Protein AF-A0A965HJK9-F1 (afdb_monomer_lite)

Secondary structure (DSSP, 8-state):
-HHHHHHHHS-TTT--TTHHHHHHHHHHT--HHHHHHHHHHHHHHHHHHHHHHS--SSS-HHHHHHHHHHHHHHHHHHHHHHHH-

Radius of gyration: 13.97 Å; chains: 1; bounding box: 30×26×40 Å

Foldseek 3Di:
DLVVVLCVQPDVVDPDSLCNLVVVCVVVVHQSLVSLVVQLVVLVVQVVVCVVPVDDDPDDPVRSVVSNVVSVVVSVVSVVVVVVD

Structure (mmCIF, N/CA/C/O backbone):
data_AF-A0A965HJK9-F1
#
_entry.id   AF-A0A965HJK9-F1
#
loop_
_atom_site.group_PDB
_atom_site.id
_atom_site.type_symbol
_atom_site.label_atom_id
_atom_site.label_alt_id
_atom_site.label_comp_id
_atom_site.label_asym_id
_atom_site.label_entity_id
_atom_site.label_seq_id
_atom_site.pdbx_PDB_ins_code
_atom_site.Cartn_x
_atom_site.Cartn_y
_atom_site.Cartn_z
_atom_site.occupancy
_atom_site.B_iso_or_equiv
_atom_site.auth_seq_id
_atom_site.auth_comp_id
_atom_site.auth_asym_id
_atom_site.auth_atom_id
_atom_site.pdbx_PDB_model_num
ATOM 1 N N . MET A 1 1 ? -6.774 17.313 -1.954 1.00 47.88 1 MET A N 1
ATOM 2 C CA . MET A 1 1 ? -6.235 16.267 -1.060 1.00 47.88 1 MET A CA 1
ATOM 3 C C . MET A 1 1 ? -4.972 15.613 -1.631 1.00 47.88 1 MET A C 1
ATOM 5 O O . MET A 1 1 ? -3.914 15.804 -1.044 1.00 47.88 1 MET A O 1
ATOM 9 N N . HIS A 1 2 ? -5.024 14.970 -2.809 1.00 49.72 2 HIS A N 1
ATOM 10 C CA . HIS A 1 2 ? -3.850 14.307 -3.413 1.00 49.72 2 HIS A CA 1
ATOM 11 C C . HIS A 1 2 ? -2.669 15.244 -3.702 1.00 49.72 2 HIS A C 1
ATOM 13 O O . HIS A 1 2 ? -1.567 14.922 -3.301 1.00 49.72 2 HIS A O 1
ATOM 19 N N . ARG A 1 3 ? -2.878 16.461 -4.234 1.00 45.03 3 ARG A N 1
ATOM 20 C CA . ARG A 1 3 ? -1.788 17.452 -4.414 1.00 45.03 3 ARG A CA 1
ATOM 21 C C . ARG A 1 3 ? -1.060 17.856 -3.121 1.00 45.03 3 ARG A C 1
ATOM 23 O O . ARG A 1 3 ? 0.108 18.206 -3.196 1.00 45.03 3 ARG A O 1
ATOM 30 N N . LYS A 1 4 ? -1.729 17.836 -1.957 1.00 52.59 4 LYS A N 1
ATOM 31 C CA . LYS A 1 4 ? -1.085 18.122 -0.659 1.00 52.59 4 LYS A CA 1
ATOM 32 C C . LYS A 1 4 ? -0.208 16.940 -0.236 1.00 52.59 4 LYS A C 1
ATOM 34 O O . LYS A 1 4 ? 0.978 17.139 -0.028 1.00 52.59 4 LYS A O 1
ATOM 39 N N . LYS A 1 5 ? -0.754 15.715 -0.244 1.00 54.50 5 LYS A N 1
ATOM 40 C CA . LYS A 1 5 ? 0.004 14.485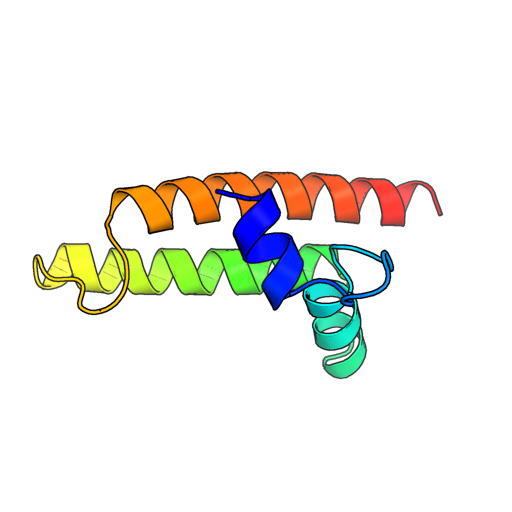 0.064 1.00 54.50 5 LYS A CA 1
ATOM 41 C C . LYS A 1 5 ? 1.160 14.252 -0.920 1.00 54.50 5 LYS A C 1
ATOM 43 O O . LYS A 1 5 ? 2.268 13.94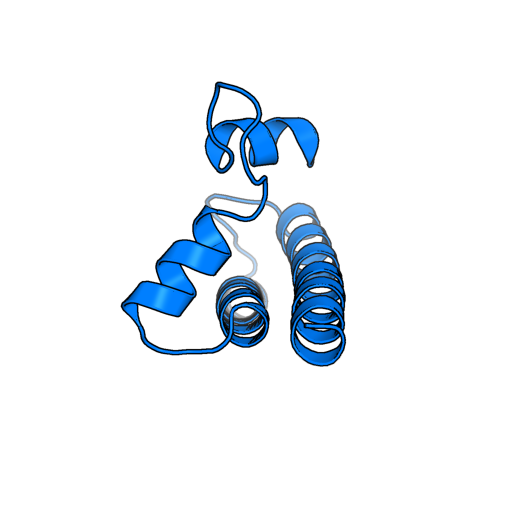5 -0.505 1.00 54.50 5 LYS A O 1
ATOM 48 N N . SER A 1 6 ? 0.949 14.469 -2.218 1.00 51.22 6 SER A N 1
ATOM 49 C CA . SER A 1 6 ? 2.002 14.379 -3.239 1.00 51.22 6 SER A CA 1
ATOM 50 C C . SER A 1 6 ? 3.140 15.376 -3.020 1.00 51.22 6 SER A C 1
ATOM 52 O O . SER A 1 6 ? 4.216 15.160 -3.552 1.00 51.22 6 SER A O 1
ATOM 54 N N . ARG A 1 7 ? 2.931 16.449 -2.251 1.00 50.16 7 ARG A N 1
ATOM 55 C CA . ARG A 1 7 ? 3.979 17.417 -1.907 1.00 50.16 7 ARG A CA 1
ATOM 56 C C . ARG A 1 7 ? 4.819 16.979 -0.701 1.00 50.16 7 ARG A C 1
ATOM 58 O O . ARG A 1 7 ? 5.955 17.414 -0.587 1.00 50.16 7 ARG A O 1
ATOM 65 N N . ASP A 1 8 ? 4.265 16.121 0.157 1.00 50.88 8 ASP A N 1
ATOM 66 C CA . ASP A 1 8 ? 4.967 15.529 1.305 1.00 50.88 8 ASP A CA 1
ATOM 67 C C . ASP A 1 8 ? 5.700 14.228 0.917 1.00 50.88 8 ASP A C 1
ATOM 69 O O . ASP A 1 8 ? 6.704 13.872 1.527 1.00 50.88 8 ASP A O 1
ATOM 73 N N . TYR A 1 9 ? 5.221 13.522 -0.118 1.00 51.94 9 TYR A N 1
ATOM 74 C CA . TYR A 1 9 ? 5.812 12.268 -0.618 1.00 51.94 9 TYR A CA 1
ATOM 75 C C . TYR A 1 9 ? 6.577 12.401 -1.944 1.00 51.94 9 TYR A C 1
ATOM 77 O O . TYR A 1 9 ? 7.359 11.513 -2.289 1.00 51.94 9 TYR A O 1
ATOM 85 N N . GLY A 1 10 ? 6.329 13.472 -2.697 1.00 47.16 10 GLY A N 1
ATOM 86 C CA . GLY A 1 10 ? 6.998 13.797 -3.952 1.00 47.16 10 GLY A CA 1
ATOM 87 C C . GLY A 1 10 ? 8.083 14.840 -3.726 1.00 47.16 10 GLY A C 1
ATOM 88 O O . GLY A 1 10 ? 7.941 15.742 -2.903 1.00 47.16 10 GLY A O 1
ATOM 89 N N . CYS A 1 11 ? 9.183 14.695 -4.460 1.00 49.62 11 CYS A N 1
ATOM 90 C CA . CYS A 1 11 ? 10.316 15.609 -4.413 1.00 49.62 11 CYS A CA 1
ATOM 91 C C . CYS A 1 11 ? 9.835 17.079 -4.523 1.00 49.62 11 CYS A C 1
ATOM 93 O O . CYS A 1 11 ? 9.118 17.390 -5.482 1.00 49.62 11 CYS A O 1
ATOM 95 N N . PRO A 1 12 ? 10.224 17.993 -3.606 1.00 47.59 12 PRO A N 1
ATOM 96 C CA . PRO A 1 12 ? 9.768 19.392 -3.590 1.00 47.59 12 PRO A CA 1
ATOM 97 C C . PRO A 1 12 ? 10.019 20.174 -4.892 1.00 47.59 12 PRO A C 1
ATOM 99 O O . PRO A 1 12 ? 9.450 21.245 -5.084 1.00 47.59 12 PRO A O 1
ATOM 102 N N . THR A 1 13 ? 10.856 19.647 -5.789 1.00 52.31 13 THR A N 1
ATOM 103 C CA . THR A 1 13 ? 11.295 20.263 -7.049 1.00 52.31 13 THR A CA 1
ATOM 104 C C . THR A 1 13 ? 10.599 19.724 -8.310 1.00 52.31 13 THR A C 1
ATOM 106 O O . THR A 1 13 ? 11.028 20.047 -9.413 1.00 52.31 13 THR A O 1
ATOM 109 N N . GLY A 1 14 ? 9.517 18.941 -8.191 1.00 55.47 14 GLY A N 1
ATOM 110 C CA . GLY A 1 14 ? 8.741 18.473 -9.357 1.00 55.47 14 GLY A CA 1
ATOM 111 C C . GLY A 1 14 ? 9.230 17.161 -9.990 1.00 55.47 14 GLY A C 1
ATOM 112 O O . GLY A 1 14 ? 8.988 16.924 -11.170 1.00 55.47 14 GLY A O 1
ATOM 113 N N . GLY A 1 15 ? 9.917 16.316 -9.215 1.00 67.50 15 GLY A N 1
ATOM 114 C CA . GLY A 1 15 ? 10.319 14.962 -9.626 1.00 67.50 15 GLY A CA 1
ATOM 115 C C . GLY A 1 15 ? 9.168 13.943 -9.654 1.00 67.50 15 GLY A C 1
ATOM 116 O O . GLY A 1 15 ? 8.007 14.295 -9.454 1.00 67.50 15 GLY A O 1
ATOM 117 N N . ASP A 1 16 ? 9.501 12.663 -9.877 1.00 82.56 16 ASP A N 1
ATOM 118 C CA . ASP A 1 16 ? 8.536 11.552 -9.950 1.00 82.56 16 ASP A CA 1
ATOM 119 C C . ASP A 1 16 ? 7.605 11.519 -8.714 1.00 82.56 16 ASP A C 1
ATOM 121 O O . ASP A 1 16 ? 8.075 11.267 -7.597 1.00 82.56 16 ASP A O 1
ATOM 125 N N . PRO A 1 17 ? 6.285 11.748 -8.880 1.00 82.38 17 PRO A N 1
ATOM 126 C CA . PRO A 1 17 ? 5.335 11.792 -7.769 1.00 82.38 17 PRO A CA 1
ATOM 127 C C . PRO A 1 17 ? 5.151 10.440 -7.064 1.00 82.38 17 PRO A C 1
ATOM 129 O O . PRO A 1 17 ? 4.548 10.401 -5.993 1.00 82.38 17 PRO A O 1
ATOM 132 N N . LEU A 1 18 ? 5.653 9.344 -7.645 1.00 89.56 18 LEU A N 1
ATOM 133 C CA . LEU A 1 18 ? 5.603 7.989 -7.090 1.00 89.56 18 LEU A CA 1
ATOM 134 C C . LEU A 1 18 ? 6.974 7.497 -6.605 1.00 89.56 18 LEU A C 1
ATOM 136 O O . LEU A 1 18 ? 7.131 6.309 -6.304 1.00 89.56 18 LEU A O 1
ATOM 140 N N . ALA A 1 19 ? 7.962 8.394 -6.495 1.00 89.00 19 ALA A N 1
ATOM 141 C CA . ALA A 1 19 ? 9.326 8.056 -6.097 1.00 89.00 19 ALA A CA 1
ATOM 142 C C . ALA A 1 19 ? 9.386 7.286 -4.770 1.00 89.00 19 ALA A C 1
ATOM 144 O O . ALA A 1 19 ? 10.184 6.365 -4.633 1.00 89.00 19 ALA A O 1
ATOM 145 N N . ASN A 1 20 ? 8.523 7.604 -3.803 1.00 86.50 20 ASN A N 1
ATOM 146 C CA . ASN A 1 20 ? 8.439 6.878 -2.535 1.00 86.50 20 ASN A CA 1
ATOM 147 C C . ASN A 1 20 ? 8.115 5.383 -2.727 1.00 86.50 20 ASN A C 1
ATOM 149 O O . ASN A 1 20 ? 8.779 4.530 -2.139 1.00 86.50 20 ASN A O 1
ATOM 153 N N . ILE A 1 21 ? 7.136 5.059 -3.576 1.00 93.50 21 ILE A N 1
ATOM 154 C CA . ILE A 1 21 ? 6.736 3.680 -3.874 1.00 93.50 21 ILE A CA 1
ATOM 155 C C . ILE A 1 21 ? 7.842 2.983 -4.664 1.00 93.50 21 ILE A C 1
ATOM 157 O O . ILE A 1 21 ? 8.229 1.874 -4.306 1.00 93.50 21 ILE A O 1
ATOM 161 N N . ARG A 1 22 ? 8.388 3.632 -5.701 1.00 93.94 22 ARG A N 1
ATOM 162 C CA . ARG A 1 22 ? 9.436 3.034 -6.543 1.00 93.94 22 ARG A CA 1
ATOM 163 C C . ARG A 1 22 ? 10.727 2.781 -5.777 1.00 93.94 22 ARG A C 1
ATOM 165 O O . ARG A 1 22 ? 11.291 1.696 -5.879 1.00 93.94 22 ARG A O 1
ATOM 172 N N . ASN A 1 23 ? 11.178 3.749 -4.980 1.00 93.00 23 ASN A N 1
ATOM 173 C CA . ASN A 1 23 ? 12.392 3.616 -4.179 1.00 93.00 23 ASN A CA 1
ATOM 174 C C . ASN A 1 23 ? 12.226 2.544 -3.099 1.00 93.00 23 ASN A C 1
ATOM 176 O O . ASN A 1 23 ? 13.118 1.715 -2.936 1.00 93.00 23 ASN A O 1
ATOM 180 N N . GLY A 1 24 ? 11.077 2.509 -2.412 1.00 93.12 24 GLY A N 1
ATOM 181 C CA . GLY A 1 24 ? 10.775 1.457 -1.438 1.00 93.12 24 GLY A CA 1
ATOM 182 C C . GLY A 1 24 ? 10.719 0.068 -2.080 1.00 93.12 24 GLY A C 1
ATOM 183 O O . GLY A 1 24 ? 11.330 -0.872 -1.579 1.00 93.12 24 GLY A O 1
ATOM 184 N N . ALA A 1 25 ? 10.057 -0.053 -3.231 1.00 96.25 25 ALA A N 1
ATOM 185 C CA . ALA A 1 25 ? 9.980 -1.302 -3.982 1.00 96.25 25 ALA A CA 1
ATOM 186 C C . ALA A 1 25 ? 11.364 -1.773 -4.462 1.00 96.25 25 ALA A C 1
ATOM 188 O O . ALA A 1 25 ? 11.714 -2.937 -4.275 1.00 96.25 25 ALA A O 1
ATOM 189 N N . LYS A 1 26 ? 12.188 -0.857 -4.990 1.00 96.12 26 LYS A N 1
ATOM 190 C CA . LYS A 1 26 ? 13.574 -1.132 -5.394 1.00 96.12 26 LYS A CA 1
ATOM 191 C C . LYS A 1 26 ? 14.434 -1.589 -4.217 1.00 96.12 26 LYS A C 1
ATOM 193 O O . LYS A 1 26 ? 15.196 -2.534 -4.375 1.00 96.12 26 LYS A O 1
ATOM 198 N N . PHE A 1 27 ? 14.308 -0.941 -3.060 1.00 95.50 27 PHE A N 1
ATOM 199 C CA . PHE A 1 27 ? 15.046 -1.311 -1.851 1.00 95.50 27 PHE A CA 1
ATOM 200 C C . PHE A 1 27 ? 14.738 -2.747 -1.400 1.00 95.50 27 PHE A C 1
ATOM 202 O O . PHE A 1 27 ? 15.652 -3.486 -1.053 1.00 95.50 27 PHE A O 1
ATOM 209 N N . VAL A 1 28 ? 13.466 -3.156 -1.450 1.00 96.19 28 VAL A N 1
ATOM 210 C CA . VAL A 1 28 ? 13.027 -4.514 -1.073 1.00 96.19 28 VAL A CA 1
ATOM 211 C C . VAL A 1 28 ? 13.258 -5.543 -2.193 1.00 96.19 28 VAL A C 1
ATOM 213 O O . VAL A 1 28 ? 13.273 -6.743 -1.935 1.00 96.19 28 VAL A O 1
ATOM 216 N N . GLY A 1 29 ? 13.455 -5.101 -3.436 1.00 96.94 29 GLY A N 1
ATOM 217 C CA . GLY A 1 29 ? 13.639 -5.984 -4.590 1.00 96.94 29 GLY A CA 1
ATOM 218 C C . GLY A 1 29 ? 12.327 -6.507 -5.183 1.00 96.94 29 GLY A C 1
ATOM 219 O O . GLY A 1 29 ? 12.274 -7.632 -5.675 1.00 96.94 29 GLY A O 1
ATOM 220 N N . ILE A 1 30 ? 11.256 -5.708 -5.143 1.00 97.88 30 ILE A N 1
ATOM 221 C CA . ILE A 1 30 ? 9.955 -6.045 -5.739 1.00 97.88 30 ILE A CA 1
ATOM 222 C C . ILE A 1 30 ? 9.561 -5.053 -6.845 1.00 97.88 30 ILE A C 1
ATOM 224 O O . ILE A 1 30 ? 9.974 -3.893 -6.811 1.00 97.88 30 ILE A O 1
ATOM 228 N N . PRO A 1 31 ? 8.708 -5.462 -7.802 1.00 97.75 31 PRO A N 1
ATOM 229 C CA . PRO A 1 31 ? 8.044 -4.545 -8.722 1.00 97.75 31 PRO A CA 1
ATOM 230 C C . PRO A 1 31 ? 7.319 -3.394 -8.021 1.00 97.75 31 PRO A C 1
ATOM 232 O O . PRO A 1 31 ? 6.673 -3.579 -6.985 1.00 97.75 31 PRO A O 1
ATOM 235 N N . SER A 1 32 ? 7.348 -2.205 -8.629 1.00 97.44 32 SER A N 1
ATOM 236 C CA . SER A 1 32 ? 6.755 -0.995 -8.035 1.00 97.44 32 SER A CA 1
ATOM 237 C C . SER A 1 32 ? 5.247 -1.124 -7.795 1.00 97.44 32 SER A C 1
ATOM 239 O O . SER A 1 32 ? 4.745 -0.658 -6.773 1.00 97.44 32 SER A O 1
ATOM 241 N N . TRP A 1 33 ? 4.517 -1.814 -8.677 1.00 98.12 33 TRP A N 1
ATOM 242 C CA . TRP A 1 33 ? 3.083 -2.053 -8.484 1.00 98.12 33 TRP A CA 1
ATOM 243 C C . TRP A 1 33 ? 2.788 -2.958 -7.278 1.00 98.12 33 TRP A C 1
ATOM 245 O O . TRP A 1 33 ? 1.793 -2.743 -6.587 1.00 98.12 33 TRP A O 1
ATOM 255 N N . LYS A 1 34 ? 3.680 -3.909 -6.954 1.00 98.19 34 LYS A N 1
ATOM 256 C CA . LYS A 1 34 ? 3.591 -4.685 -5.706 1.00 98.19 34 LYS A CA 1
ATOM 257 C C . LYS A 1 34 ? 3.872 -3.796 -4.496 1.00 98.19 34 LYS A C 1
ATOM 259 O O . LYS A 1 34 ? 3.199 -3.930 -3.481 1.00 98.19 34 LYS A O 1
ATOM 264 N N . GLY A 1 35 ? 4.785 -2.830 -4.620 1.00 97.56 35 GLY A N 1
ATOM 265 C CA . GLY A 1 35 ? 4.981 -1.781 -3.615 1.00 97.56 35 GLY A CA 1
ATOM 266 C C . GLY A 1 35 ? 3.700 -0.984 -3.330 1.00 97.56 35 GLY A C 1
ATOM 267 O O . GLY A 1 35 ? 3.359 -0.764 -2.170 1.00 97.56 35 GLY A O 1
ATOM 268 N N . ALA A 1 36 ? 2.934 -0.618 -4.364 1.00 97.38 36 ALA A N 1
ATOM 269 C CA . ALA A 1 36 ? 1.627 0.023 -4.184 1.00 97.38 36 ALA A CA 1
ATOM 270 C C . ALA A 1 36 ? 0.614 -0.895 -3.470 1.00 97.38 36 ALA A C 1
ATOM 272 O O . ALA A 1 36 ? -0.135 -0.422 -2.615 1.00 97.38 36 ALA A O 1
ATOM 273 N N . MET A 1 37 ? 0.629 -2.206 -3.745 1.00 98.00 37 MET A N 1
ATOM 274 C CA . MET A 1 37 ? -0.206 -3.176 -3.022 1.00 98.00 37 MET A CA 1
ATOM 275 C C . MET A 1 37 ? 0.159 -3.312 -1.539 1.00 98.00 37 MET A C 1
ATOM 277 O O . MET A 1 37 ? -0.734 -3.478 -0.712 1.00 98.00 37 MET A O 1
ATOM 281 N N . VAL A 1 38 ? 1.438 -3.198 -1.172 1.00 97.06 38 VAL A N 1
ATOM 282 C CA . VAL A 1 38 ? 1.845 -3.172 0.245 1.00 97.06 38 VAL A CA 1
ATOM 283 C C . VAL A 1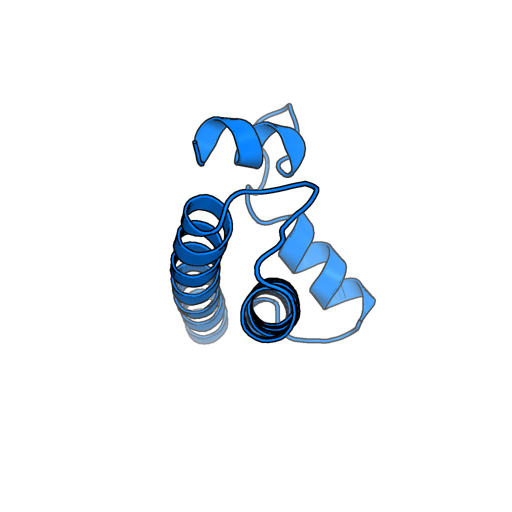 38 ? 1.218 -1.968 0.953 1.00 97.06 38 VAL A C 1
ATOM 285 O O . VAL A 1 38 ? 0.585 -2.122 1.994 1.00 97.06 38 VAL A O 1
ATOM 288 N N . ARG A 1 39 ? 1.286 -0.778 0.343 1.00 95.19 39 ARG A N 1
ATOM 289 C CA . ARG A 1 39 ? 0.665 0.442 0.893 1.00 95.19 39 ARG A CA 1
ATOM 290 C C . ARG A 1 39 ? -0.855 0.344 0.994 1.00 95.19 39 ARG A C 1
ATOM 292 O O . ARG A 1 39 ? -1.448 0.874 1.932 1.00 95.19 39 ARG A O 1
ATOM 299 N N . LEU A 1 40 ? -1.478 -0.347 0.042 1.00 96.94 40 LEU A N 1
ATOM 300 C CA . LEU A 1 40 ? -2.893 -0.692 0.097 1.00 96.94 40 LEU A CA 1
ATOM 301 C C . LEU A 1 40 ? -3.189 -1.576 1.318 1.00 96.94 40 LEU A C 1
ATOM 303 O O . LEU A 1 40 ? -4.112 -1.280 2.076 1.00 96.94 40 LEU A O 1
ATOM 307 N N . SER A 1 41 ? -2.387 -2.620 1.545 1.00 97.00 41 SER A N 1
ATOM 308 C CA . SER A 1 41 ? -2.541 -3.525 2.690 1.00 97.00 41 SER A CA 1
ATOM 309 C C . SER A 1 41 ? -2.431 -2.796 4.030 1.00 97.00 41 SER A C 1
ATOM 311 O O . SER A 1 41 ? -3.213 -3.088 4.930 1.00 97.00 41 SER A O 1
ATOM 313 N N . ASP A 1 42 ? -1.533 -1.812 4.159 1.00 94.31 42 ASP A N 1
ATOM 314 C CA . ASP A 1 42 ? -1.415 -0.991 5.375 1.00 94.31 42 ASP A CA 1
ATOM 315 C C . ASP A 1 42 ? -2.756 -0.320 5.736 1.00 94.31 42 ASP A C 1
ATOM 317 O O . ASP A 1 42 ? -3.148 -0.259 6.906 1.00 94.31 42 ASP A O 1
ATOM 321 N N . LYS A 1 43 ? -3.486 0.165 4.720 1.00 93.94 43 LYS A N 1
ATOM 322 C CA . LYS A 1 43 ? -4.798 0.807 4.887 1.00 93.94 43 LYS A CA 1
ATOM 323 C C . LYS A 1 43 ? -5.882 -0.206 5.247 1.00 93.94 43 LYS A C 1
ATOM 325 O O . LYS A 1 43 ? -6.678 0.065 6.143 1.00 93.94 43 LYS A O 1
ATOM 330 N N . VAL A 1 44 ? -5.876 -1.392 4.633 1.00 96.19 44 VAL A N 1
ATOM 331 C CA . VAL A 1 44 ? -6.799 -2.485 5.001 1.00 96.19 44 VAL A CA 1
ATOM 332 C C . VAL A 1 44 ? -6.595 -2.910 6.455 1.00 96.19 44 VAL A C 1
ATOM 334 O O . VAL A 1 44 ? -7.572 -3.029 7.191 1.00 96.19 44 VAL A O 1
ATOM 337 N N . THR A 1 45 ? -5.349 -3.070 6.906 1.00 95.25 45 THR A N 1
ATOM 338 C CA . THR A 1 45 ? -5.039 -3.420 8.302 1.00 95.25 45 THR A CA 1
ATOM 339 C C . THR A 1 45 ? -5.576 -2.371 9.275 1.00 95.25 45 THR A C 1
ATOM 341 O O . THR A 1 45 ? -6.161 -2.715 10.300 1.00 95.25 45 THR A O 1
ATOM 344 N N . ARG A 1 46 ? -5.455 -1.081 8.939 1.00 93.25 46 ARG A N 1
ATOM 345 C CA . ARG A 1 46 ? -6.019 0.002 9.754 1.00 93.25 46 ARG A CA 1
ATOM 346 C C . ARG A 1 46 ? -7.547 -0.062 9.827 1.00 93.25 46 ARG A C 1
ATOM 348 O O . ARG A 1 46 ? -8.110 0.122 10.905 1.00 93.25 46 ARG A O 1
ATOM 355 N N . LEU A 1 47 ? -8.215 -0.366 8.714 1.00 95.38 47 LEU A N 1
ATOM 356 C CA . LEU A 1 47 ? -9.666 -0.562 8.692 1.00 95.38 47 LEU A CA 1
ATOM 357 C C . LEU A 1 47 ? -10.106 -1.809 9.462 1.00 95.38 47 LEU A C 1
ATOM 359 O O . LEU A 1 47 ? -11.144 -1.775 10.112 1.00 95.38 47 LEU A O 1
ATOM 363 N N . ALA A 1 48 ? -9.319 -2.885 9.450 1.00 95.25 48 ALA A N 1
ATOM 364 C CA . ALA A 1 48 ? -9.594 -4.060 10.271 1.00 95.25 48 ALA A CA 1
ATOM 365 C C . ALA A 1 48 ? -9.585 -3.705 11.769 1.00 95.25 48 ALA A C 1
ATOM 367 O O . ALA A 1 48 ? -10.514 -4.070 12.490 1.00 95.25 48 ALA A O 1
ATOM 368 N N . SER A 1 49 ? -8.604 -2.915 12.221 1.00 93.75 49 SER A N 1
ATOM 369 C CA . SER A 1 49 ? -8.581 -2.389 13.592 1.00 93.75 49 SER A CA 1
ATOM 370 C C . SER A 1 49 ? -9.791 -1.504 13.894 1.00 93.75 49 SER A C 1
ATOM 372 O O . SER A 1 49 ? -10.377 -1.616 14.972 1.00 93.75 49 SER A O 1
ATOM 374 N N . TYR A 1 50 ? -10.209 -0.657 12.948 1.00 95.75 50 TYR A N 1
ATOM 375 C CA . TYR A 1 50 ? -11.419 0.153 13.101 1.00 95.75 50 TYR A CA 1
ATOM 376 C C . TYR A 1 50 ? -12.676 -0.713 13.226 1.00 95.75 50 TYR A C 1
ATOM 378 O O . TYR A 1 50 ? -13.475 -0.488 14.126 1.00 95.75 50 TYR A O 1
ATOM 386 N N . ASN A 1 51 ? -12.826 -1.745 12.397 1.00 95.56 51 ASN A N 1
ATOM 387 C CA . ASN A 1 51 ? -13.972 -2.654 12.456 1.00 95.56 51 ASN A CA 1
ATOM 388 C C . ASN A 1 51 ? -14.056 -3.394 13.800 1.00 95.56 51 ASN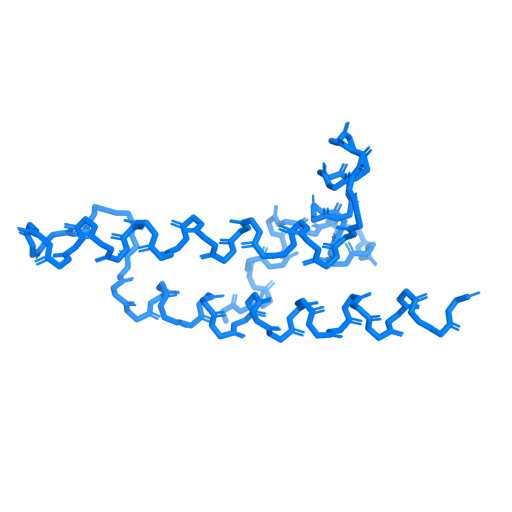 A C 1
ATOM 390 O O . ASN A 1 51 ? -15.151 -3.646 14.292 1.00 95.56 51 ASN A O 1
ATOM 394 N N . ALA A 1 52 ? -12.911 -3.724 14.404 1.00 96.19 52 ALA A N 1
ATOM 395 C CA . ALA A 1 52 ? -12.861 -4.398 15.699 1.00 96.19 52 ALA A CA 1
ATOM 396 C C . ALA A 1 52 ? -13.106 -3.454 16.892 1.00 96.19 52 ALA A C 1
ATOM 398 O O . ALA A 1 52 ? -13.637 -3.885 17.912 1.00 96.19 52 ALA A O 1
ATOM 399 N N . THR A 1 53 ? -12.700 -2.183 16.796 1.00 95.75 53 THR A N 1
ATOM 400 C CA . THR A 1 53 ? -12.629 -1.266 17.956 1.00 95.75 53 THR A CA 1
ATOM 401 C C . THR A 1 53 ? -13.555 -0.053 17.870 1.00 95.75 53 THR A C 1
ATOM 403 O O . THR A 1 53 ? -13.760 0.638 18.867 1.00 95.75 53 THR A O 1
ATOM 406 N N . GLY A 1 54 ? -14.081 0.249 16.683 1.00 94.38 54 GLY A N 1
ATOM 407 C CA . GLY A 1 54 ? -14.847 1.456 16.376 1.00 94.38 54 GLY A CA 1
ATOM 408 C C . GLY A 1 54 ? -14.038 2.758 16.415 1.00 94.38 54 GLY A C 1
ATOM 409 O O . GLY A 1 54 ? -14.637 3.833 16.419 1.00 94.38 54 GLY A O 1
ATOM 410 N N . ARG A 1 55 ? -12.698 2.703 16.483 1.00 91.06 55 ARG A N 1
ATOM 411 C CA . ARG A 1 55 ? -11.838 3.883 16.694 1.00 91.06 55 ARG A CA 1
ATOM 412 C C . ARG A 1 55 ? -10.694 3.979 15.683 1.00 91.06 55 ARG A C 1
ATOM 414 O O . ARG A 1 55 ? -10.119 2.973 15.277 1.00 91.06 55 ARG A O 1
ATOM 421 N N . LEU A 1 56 ? -10.357 5.213 15.308 1.00 90.81 56 LEU A N 1
ATOM 422 C CA . LEU A 1 56 ? -9.178 5.585 14.524 1.00 90.81 56 LEU A CA 1
ATOM 423 C C . LEU A 1 56 ? -8.545 6.822 15.171 1.00 90.81 56 LEU A C 1
ATOM 425 O O . LEU A 1 56 ? -9.256 7.770 15.486 1.00 90.81 56 LEU A O 1
ATOM 429 N N . GLU A 1 57 ? -7.228 6.813 15.374 1.00 81.56 57 GLU A N 1
ATOM 430 C CA . GLU A 1 57 ? -6.538 7.897 16.097 1.00 81.56 57 GLU A CA 1
ATOM 431 C C . GLU A 1 57 ? -5.997 9.003 15.181 1.00 81.56 57 GLU A C 1
ATOM 433 O O . GLU A 1 57 ? -5.993 10.167 15.563 1.00 81.56 57 GLU A O 1
ATOM 438 N N . ASN A 1 58 ? -5.538 8.652 13.974 1.00 79.50 58 ASN A N 1
ATOM 439 C CA . ASN A 1 58 ? -4.704 9.544 13.154 1.00 79.50 58 ASN A CA 1
ATOM 440 C C . ASN A 1 58 ? -5.322 9.947 11.804 1.00 79.50 58 ASN A C 1
ATOM 442 O O . ASN A 1 58 ? -4.889 10.920 11.196 1.00 79.50 58 ASN A O 1
ATOM 446 N N . GLU A 1 59 ? -6.298 9.194 11.298 1.00 84.25 59 GLU A N 1
ATOM 447 C CA . GLU A 1 59 ? -6.940 9.422 9.996 1.00 84.25 59 GLU A CA 1
ATOM 448 C C . GLU A 1 59 ? -8.402 8.982 10.066 1.00 84.25 59 GLU A C 1
ATOM 450 O O . GLU A 1 59 ? -8.716 8.028 10.778 1.00 84.25 59 GLU A O 1
ATOM 455 N N . SER A 1 60 ? -9.289 9.628 9.309 1.00 92.81 60 SER A N 1
ATOM 456 C CA . SER A 1 60 ? -10.699 9.231 9.271 1.00 92.81 60 SER A CA 1
ATOM 457 C C . SER A 1 60 ? -10.919 7.928 8.486 1.00 92.81 60 SER A C 1
ATOM 459 O O . SER A 1 60 ? -10.061 7.477 7.719 1.00 92.81 60 SER A O 1
ATOM 461 N N . LEU A 1 61 ? -12.099 7.318 8.655 1.00 94.69 61 LEU A N 1
ATOM 462 C CA . LEU A 1 61 ? -12.542 6.185 7.834 1.00 94.69 61 LEU A CA 1
ATOM 463 C C . LEU A 1 61 ? -12.521 6.547 6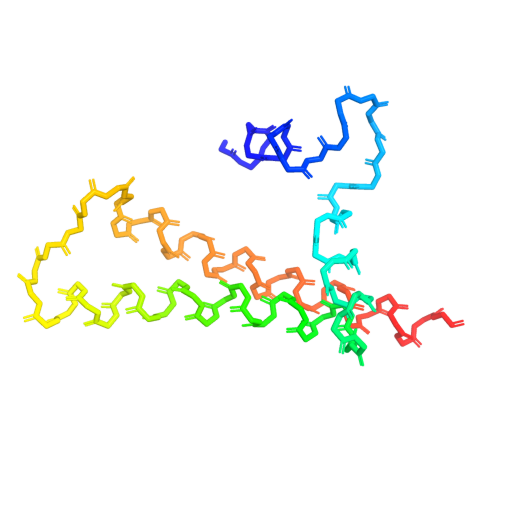.339 1.00 94.69 61 LEU A C 1
ATOM 465 O O . LEU A 1 61 ? -11.999 5.787 5.525 1.00 94.69 61 LEU A O 1
ATOM 469 N N . GLU A 1 62 ? -13.044 7.724 5.993 1.00 95.31 62 GLU A N 1
ATOM 470 C CA . GLU A 1 62 ? -13.115 8.212 4.614 1.00 95.31 62 GLU A CA 1
ATOM 471 C C . GLU A 1 62 ? -11.721 8.392 4.001 1.00 95.31 62 GLU A C 1
ATOM 473 O O . GLU A 1 62 ? -11.477 7.908 2.896 1.00 95.31 62 GLU A O 1
ATOM 478 N N . ASP A 1 63 ? -10.769 8.978 4.738 1.00 93.44 63 ASP A N 1
ATOM 479 C CA . ASP A 1 63 ? -9.385 9.133 4.267 1.00 93.44 63 ASP A CA 1
ATOM 480 C C . ASP A 1 63 ? -8.744 7.783 3.919 1.00 93.44 63 ASP A C 1
ATOM 482 O O . ASP A 1 63 ? -8.024 7.663 2.926 1.00 93.44 63 ASP A O 1
ATOM 486 N N . ASN A 1 64 ? -9.014 6.755 4.730 1.00 94.19 64 ASN A N 1
ATOM 487 C CA . ASN A 1 64 ? -8.493 5.409 4.510 1.00 94.19 64 ASN A CA 1
ATOM 488 C C . ASN A 1 64 ? -9.115 4.743 3.279 1.00 94.19 64 ASN A C 1
ATOM 490 O O . ASN A 1 64 ? -8.395 4.112 2.503 1.00 94.19 64 ASN A O 1
ATOM 494 N N . LEU A 1 65 ? -10.424 4.906 3.071 1.00 96.31 65 LEU A N 1
ATOM 495 C CA . LEU A 1 65 ? -11.127 4.385 1.894 1.00 96.31 65 LEU A CA 1
ATOM 496 C C . LEU A 1 65 ? -10.688 5.091 0.601 1.00 96.31 65 LEU A C 1
ATOM 498 O O . LEU A 1 65 ? -10.471 4.437 -0.421 1.00 96.31 65 LEU A O 1
ATOM 502 N N . VAL A 1 66 ? -10.482 6.410 0.645 1.00 96.00 66 VAL A N 1
ATOM 503 C CA . VAL A 1 66 ? -9.952 7.184 -0.489 1.00 96.00 66 VAL A CA 1
ATOM 504 C C . VAL A 1 66 ? -8.508 6.782 -0.804 1.00 96.00 66 VAL A C 1
ATOM 506 O O . VAL A 1 66 ? -8.153 6.614 -1.975 1.00 96.00 66 VAL A O 1
ATOM 509 N N . ASP A 1 67 ? -7.669 6.575 0.214 1.00 93.44 67 ASP A N 1
ATOM 510 C CA . ASP A 1 67 ? -6.300 6.088 0.022 1.00 93.44 67 ASP A CA 1
ATOM 511 C C . ASP A 1 67 ? -6.283 4.667 -0.570 1.00 93.44 67 ASP A C 1
ATOM 513 O O . ASP A 1 67 ? -5.477 4.395 -1.457 1.00 93.44 67 ASP A O 1
ATOM 517 N N . LEU A 1 68 ? -7.197 3.782 -0.156 1.00 96.06 68 LEU A N 1
ATOM 518 C CA . LEU A 1 68 ? -7.385 2.448 -0.745 1.00 96.06 68 LEU A CA 1
ATOM 519 C C . LEU A 1 68 ? -7.670 2.512 -2.247 1.00 96.06 68 LEU A C 1
ATOM 521 O O . LEU A 1 68 ? -6.966 1.878 -3.036 1.00 96.06 68 LEU A O 1
ATOM 525 N N . ALA A 1 69 ? -8.662 3.313 -2.648 1.00 97.19 69 ALA A N 1
ATOM 526 C CA . ALA A 1 69 ? -8.987 3.514 -4.058 1.00 97.19 69 ALA A CA 1
ATOM 527 C C . ALA A 1 69 ? -7.788 4.087 -4.831 1.00 97.19 69 ALA A C 1
ATOM 529 O O . ALA A 1 69 ? -7.463 3.633 -5.929 1.00 97.19 69 ALA A O 1
ATOM 530 N N . SER A 1 70 ? -7.078 5.039 -4.223 1.00 95.88 70 SER A N 1
ATOM 531 C CA . SER A 1 70 ? -5.889 5.655 -4.812 1.00 95.88 70 SER A CA 1
ATOM 532 C C . SER A 1 70 ? -4.765 4.643 -5.026 1.00 95.88 70 SER A C 1
ATOM 534 O O . SER A 1 70 ? -4.228 4.560 -6.128 1.00 95.88 70 SER A O 1
ATOM 536 N N . TYR A 1 71 ? -4.421 3.832 -4.021 1.00 97.12 71 TYR A N 1
ATOM 537 C CA . TYR A 1 71 ? -3.369 2.821 -4.160 1.00 97.12 71 TYR A CA 1
ATOM 538 C C . TYR A 1 71 ? -3.743 1.714 -5.147 1.00 97.12 71 TYR A C 1
ATOM 540 O O . TYR A 1 71 ? -2.862 1.232 -5.859 1.00 97.12 71 TYR A O 1
ATOM 548 N N . ALA A 1 72 ? -5.026 1.357 -5.262 1.00 97.94 72 ALA A N 1
ATOM 549 C CA . ALA A 1 72 ? -5.487 0.429 -6.293 1.00 97.94 72 ALA A CA 1
ATOM 550 C C . ALA A 1 72 ? -5.242 0.992 -7.706 1.00 97.94 72 ALA A C 1
ATOM 552 O O . ALA A 1 72 ? -4.685 0.303 -8.561 1.00 97.94 72 ALA A O 1
ATOM 553 N N . LEU A 1 73 ? -5.578 2.267 -7.941 1.00 97.94 73 LEU A N 1
ATOM 554 C CA . LEU A 1 73 ? -5.307 2.938 -9.217 1.00 97.94 73 LEU A CA 1
ATOM 555 C C . LEU A 1 73 ? -3.803 3.070 -9.499 1.00 97.94 73 LEU A C 1
ATOM 557 O O . LEU A 1 73 ? -3.371 2.846 -10.630 1.00 97.94 73 LEU A O 1
ATOM 561 N N . LEU A 1 74 ? -2.993 3.381 -8.482 1.00 96.38 74 LEU A N 1
ATOM 562 C CA . LEU A 1 74 ? -1.535 3.447 -8.616 1.00 96.38 74 LEU A CA 1
ATOM 563 C C . LEU A 1 74 ? -0.922 2.083 -8.946 1.00 96.38 74 LEU A C 1
ATOM 565 O O . LEU A 1 74 ? -0.020 2.014 -9.777 1.00 96.38 74 LEU A O 1
ATOM 569 N N . ALA A 1 75 ? -1.422 0.996 -8.353 1.00 97.94 75 ALA A N 1
ATOM 570 C CA . ALA A 1 75 ? -0.986 -0.353 -8.700 1.00 97.94 75 ALA A CA 1
ATOM 571 C C . ALA A 1 75 ? -1.278 -0.668 -10.177 1.00 97.94 75 ALA A C 1
ATOM 573 O O . ALA A 1 75 ? -0.399 -1.163 -10.881 1.00 97.94 75 ALA A O 1
ATOM 574 N N . VAL A 1 76 ? -2.469 -0.309 -10.676 1.00 98.06 76 VAL A N 1
ATOM 575 C CA . VAL A 1 76 ? -2.817 -0.458 -12.100 1.00 98.06 76 VAL A CA 1
ATOM 576 C C . VAL A 1 76 ? -1.883 0.360 -12.995 1.00 98.06 76 VAL A C 1
ATOM 578 O O . VAL A 1 76 ? -1.399 -0.166 -13.996 1.00 98.06 76 VAL A O 1
ATOM 581 N N . LEU A 1 77 ? -1.620 1.624 -12.648 1.00 96.88 77 LEU A N 1
ATOM 582 C CA . LEU A 1 77 ? -0.719 2.501 -13.402 1.00 96.88 77 LEU A CA 1
ATOM 583 C C . LEU A 1 77 ? 0.692 1.905 -13.495 1.00 96.88 77 LEU A C 1
ATOM 585 O O . LEU A 1 77 ? 1.195 1.696 -14.594 1.00 96.88 77 LEU A O 1
ATOM 589 N N . LEU A 1 78 ? 1.293 1.567 -12.353 1.00 96.75 78 LEU A N 1
ATOM 590 C CA . LEU A 1 78 ? 2.657 1.037 -12.273 1.00 96.75 78 LEU A CA 1
ATOM 591 C C . LEU A 1 78 ? 2.795 -0.325 -12.971 1.00 96.75 78 LEU A C 1
ATOM 593 O O . LEU A 1 78 ? 3.829 -0.612 -13.566 1.00 96.75 78 LEU A O 1
ATOM 597 N N . HIS A 1 79 ? 1.757 -1.163 -12.928 1.00 97.88 79 HIS A N 1
ATOM 598 C CA . HIS A 1 79 ? 1.746 -2.444 -13.635 1.00 97.88 79 HIS A CA 1
ATOM 599 C C . HIS A 1 79 ? 1.658 -2.256 -15.158 1.00 97.88 79 HIS A C 1
ATOM 601 O O . HIS A 1 79 ? 2.276 -2.999 -15.915 1.00 97.88 79 HIS A O 1
ATOM 607 N N . ARG A 1 80 ? 0.907 -1.251 -15.630 1.00 97.75 80 ARG A N 1
ATOM 608 C CA . ARG A 1 80 ? 0.863 -0.897 -17.059 1.00 97.75 80 ARG A CA 1
ATOM 609 C C . ARG A 1 80 ? 2.195 -0.338 -17.546 1.00 97.75 80 ARG A C 1
ATOM 611 O O . ARG A 1 80 ? 2.613 -0.699 -18.636 1.00 97.75 80 ARG A O 1
ATOM 618 N N . GLU A 1 81 ? 2.849 0.508 -16.753 1.00 94.88 81 GLU A N 1
ATOM 619 C CA . GLU A 1 81 ? 4.193 1.007 -17.067 1.00 94.88 81 GLU A CA 1
ATOM 620 C C . GLU A 1 81 ? 5.204 -0.136 -17.198 1.00 94.88 81 GLU A C 1
ATOM 622 O O . GLU A 1 81 ? 5.920 -0.180 -18.187 1.00 94.88 81 GLU A O 1
ATOM 627 N N . GLU A 1 82 ? 5.214 -1.089 -16.258 1.00 94.81 82 GLU A N 1
ATOM 628 C CA . GLU A 1 82 ? 6.101 -2.263 -16.312 1.00 94.81 82 GLU A CA 1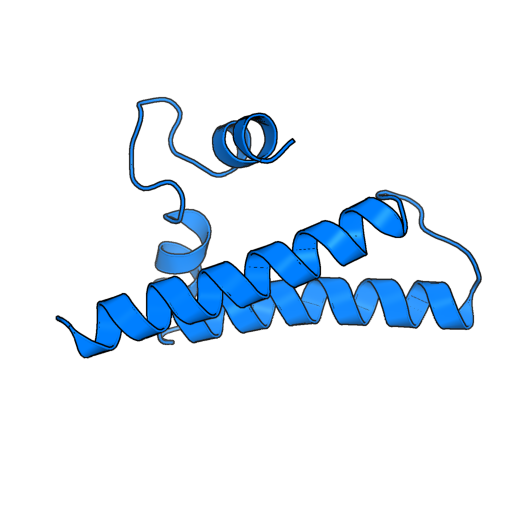
ATOM 629 C C . GLU A 1 82 ? 5.872 -3.114 -17.568 1.00 94.81 82 GLU A C 1
ATOM 631 O O . GLU A 1 82 ? 6.825 -3.604 -18.158 1.00 94.81 82 GLU A O 1
ATOM 636 N N . ARG A 1 83 ? 4.617 -3.278 -18.000 1.00 93.69 83 ARG A N 1
ATOM 637 C CA . ARG A 1 83 ? 4.282 -4.047 -19.210 1.00 93.69 83 ARG A CA 1
ATOM 638 C C . ARG A 1 83 ? 4.616 -3.340 -20.524 1.00 93.69 83 ARG A C 1
ATOM 640 O O . ARG A 1 83 ? 4.656 -4.009 -21.553 1.00 93.69 83 ARG A O 1
ATOM 647 N N . ASN A 1 84 ? 4.752 -2.018 -20.495 1.00 89.75 84 ASN A N 1
ATOM 648 C CA . ASN A 1 84 ? 5.011 -1.184 -21.669 1.00 89.75 84 ASN A CA 1
ATOM 649 C C . ASN A 1 84 ? 6.484 -0.734 -21.763 1.00 89.75 84 ASN A C 1
ATOM 651 O O . ASN A 1 84 ? 6.810 0.018 -22.682 1.00 89.75 84 ASN A O 1
ATOM 655 N N . ALA A 1 85 ? 7.328 -1.139 -20.810 1.00 72.38 85 ALA A N 1
ATOM 656 C CA . ALA A 1 85 ? 8.769 -0.886 -20.766 1.00 72.38 85 ALA A CA 1
ATOM 657 C C . ALA A 1 85 ? 9.550 -2.046 -21.395 1.00 72.38 85 ALA A C 1
ATOM 659 O O . ALA A 1 85 ? 10.604 -1.758 -22.004 1.00 72.38 85 ALA A O 1
#

Sequence (85 aa):
MHRKKSRDYGCPTGGDPLANIRNGAKFVGIPSWKGAMVRLSDKVTRLASYNATGRLENESLEDNLVDLASYALLAVLLHREERNA

pLDDT: mean 86.52, std 16.91, range [45.03, 98.19]